Protein AF-A0A6N7QYN9-F1 (afdb_monomer_lite)

Radius of gyration: 11.86 Å; chains: 1; bounding box: 23×30×30 Å

pLDDT: mean 89.99, std 8.86, range [43.78, 95.25]

Secondary structure (DSSP, 8-state):
--------S--HHHHHHHHHH-SB-----S---HHHHHHHHHHHHHHHHTT-B-

Organism: NCBI:txid563735

Structure (mmCIF, N/CA/C/O backbone):
data_AF-A0A6N7QYN9-F1
#
_entry.id   AF-A0A6N7QYN9-F1
#
loop_
_atom_site.group_PDB
_atom_site.id
_atom_site.type_symbol
_atom_site.label_atom_id
_atom_site.label_alt_id
_atom_site.label_comp_id
_atom_site.label_asym_id
_atom_site.label_entity_id
_atom_site.label_seq_id
_atom_site.pdbx_PDB_ins_code
_atom_site.Cartn_x
_atom_site.Cartn_y
_atom_site.Cartn_z
_atom_site.occupancy
_atom_site.B_iso_or_equiv
_atom_site.auth_seq_id
_atom_site.auth_comp_id
_atom_site.auth_asym_id
_atom_site.auth_atom_id
_atom_site.pdbx_PDB_model_num
ATOM 1 N N . MET A 1 1 ? -12.333 -14.638 0.707 1.00 43.78 1 MET A N 1
ATOM 2 C CA . MET A 1 1 ? -12.959 -14.260 1.993 1.00 43.78 1 MET A CA 1
ATOM 3 C C . MET A 1 1 ? -12.549 -12.834 2.300 1.00 43.78 1 MET A C 1
ATOM 5 O O . MET A 1 1 ? -11.355 -12.578 2.378 1.00 43.78 1 MET A O 1
ATOM 9 N N . SER A 1 2 ? -13.490 -11.894 2.379 1.00 53.41 2 SER A N 1
ATOM 10 C CA . SER A 1 2 ? -13.176 -10.511 2.748 1.00 53.41 2 SER A CA 1
ATOM 11 C C . SER A 1 2 ? -12.768 -10.476 4.221 1.00 53.41 2 SER A C 1
ATOM 13 O O . SER A 1 2 ? -13.617 -10.613 5.100 1.00 53.41 2 SER A O 1
ATOM 15 N N . SER A 1 3 ? -11.467 -10.353 4.484 1.00 75.81 3 SER A N 1
ATOM 16 C CA . SER A 1 3 ? -10.938 -10.139 5.832 1.00 75.81 3 SER A CA 1
ATOM 17 C C . SER A 1 3 ? -11.335 -8.732 6.277 1.00 75.81 3 SER A C 1
ATOM 19 O O . SER A 1 3 ? -10.711 -7.747 5.886 1.00 75.81 3 SER A O 1
ATOM 21 N N . ILE A 1 4 ? -12.441 -8.623 7.012 1.00 82.12 4 ILE A N 1
ATOM 22 C CA . ILE A 1 4 ? -12.866 -7.362 7.619 1.00 82.12 4 ILE A CA 1
ATOM 23 C C . ILE A 1 4 ? -12.059 -7.201 8.905 1.00 82.12 4 ILE A C 1
ATOM 25 O O . ILE A 1 4 ? -12.190 -8.001 9.830 1.00 82.12 4 ILE A O 1
ATOM 29 N N . LYS A 1 5 ? -11.213 -6.170 8.956 1.00 86.50 5 LYS A N 1
ATOM 30 C CA . LYS A 1 5 ? -10.354 -5.869 10.103 1.00 86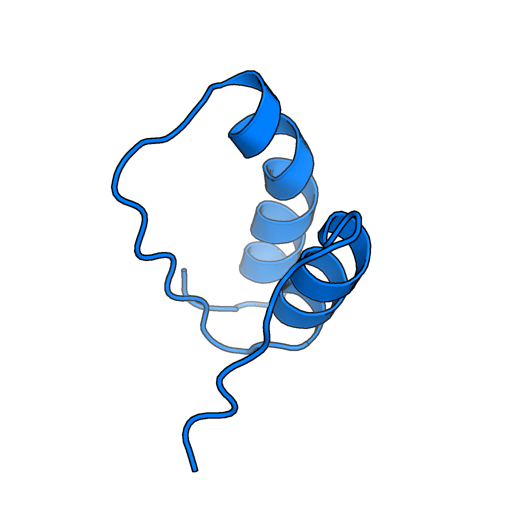.50 5 LYS A CA 1
ATOM 31 C C . LYS A 1 5 ? -10.825 -4.591 10.790 1.00 86.50 5 LYS A C 1
ATOM 33 O O . LYS A 1 5 ? -10.940 -3.551 10.145 1.00 86.50 5 LYS A O 1
ATOM 38 N N . LEU A 1 6 ? -11.055 -4.655 12.103 1.00 89.62 6 LEU A N 1
ATOM 39 C CA . LEU A 1 6 ? -11.244 -3.455 12.917 1.00 89.62 6 LEU A CA 1
ATOM 40 C C . LEU A 1 6 ? -9.888 -2.778 13.126 1.00 89.62 6 LEU A C 1
ATOM 42 O O . LEU A 1 6 ? -8.962 -3.373 13.677 1.00 89.62 6 LEU A O 1
ATOM 46 N N . ILE A 1 7 ? -9.784 -1.524 12.703 1.00 89.38 7 ILE A N 1
ATOM 47 C CA . ILE A 1 7 ? -8.574 -0.730 12.879 1.00 89.38 7 ILE A CA 1
ATOM 48 C C . ILE A 1 7 ? -8.659 0.047 14.194 1.00 89.38 7 ILE A C 1
ATOM 50 O O . ILE A 1 7 ? -9.422 1.001 14.304 1.00 89.38 7 ILE A O 1
ATOM 54 N N . THR A 1 8 ? -7.858 -0.347 15.183 1.00 91.56 8 THR A N 1
ATOM 55 C CA . THR A 1 8 ? -7.724 0.361 16.474 1.00 91.56 8 THR A CA 1
ATOM 56 C C . THR A 1 8 ? -6.341 0.981 16.681 1.00 91.56 8 THR A C 1
ATOM 58 O O . THR A 1 8 ? -6.125 1.708 17.646 1.00 91.56 8 THR A O 1
ATOM 61 N N . GLN A 1 9 ? -5.398 0.705 15.776 1.00 91.62 9 GLN A N 1
ATOM 62 C CA . GLN A 1 9 ? -4.004 1.144 15.843 1.00 91.62 9 GLN A CA 1
ATOM 63 C C . GLN A 1 9 ? -3.560 1.758 14.512 1.00 91.62 9 GLN A C 1
ATOM 65 O O . GLN A 1 9 ? -4.292 1.756 13.522 1.00 91.62 9 GLN A O 1
ATOM 70 N N . GLN A 1 10 ? -2.340 2.292 14.483 1.00 88.12 10 GLN A N 1
ATOM 71 C CA . GLN A 1 10 ? -1.758 2.854 13.272 1.00 88.12 10 GLN A CA 1
ATOM 72 C C . GLN A 1 10 ? -1.556 1.765 12.203 1.00 88.12 10 GLN A C 1
ATOM 74 O O . GLN A 1 10 ? -0.790 0.830 12.393 1.00 88.12 10 GLN A O 1
ATOM 79 N N . VAL A 1 11 ? -2.199 1.922 11.043 1.00 90.31 11 VAL A N 1
ATOM 80 C CA . VAL A 1 11 ? -2.162 0.943 9.928 1.00 90.31 11 VAL A CA 1
ATOM 81 C C . VAL A 1 11 ? -1.118 1.238 8.861 1.00 90.31 11 VAL A C 1
ATOM 83 O O . VAL A 1 11 ? -1.035 0.542 7.854 1.00 90.31 11 VAL A O 1
ATOM 86 N N . LYS A 1 12 ? -0.323 2.292 9.054 1.00 90.38 12 LYS A N 1
ATOM 87 C CA . LYS A 1 12 ? 0.627 2.794 8.054 1.00 90.38 12 LYS A CA 1
ATOM 88 C C . LYS A 1 12 ? 1.515 1.676 7.493 1.00 90.38 12 LYS A C 1
ATOM 90 O O . LYS A 1 12 ? 1.642 1.550 6.282 1.00 90.38 12 LYS A O 1
ATOM 95 N N . GLU A 1 13 ? 2.112 0.871 8.365 1.00 91.50 13 GLU A N 1
ATOM 96 C CA . GLU A 1 13 ? 3.065 -0.178 7.981 1.00 91.50 13 GLU A CA 1
ATOM 97 C C . GLU A 1 13 ? 2.398 -1.318 7.209 1.00 91.50 13 GLU A C 1
ATOM 99 O O . GLU A 1 13 ? 2.934 -1.780 6.207 1.00 91.50 13 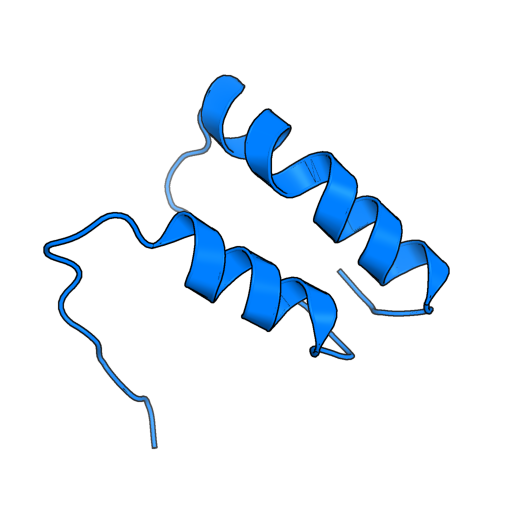GLU A O 1
ATOM 104 N N . GLU A 1 14 ? 1.191 -1.709 7.614 1.00 91.50 14 GLU A N 1
ATOM 105 C CA . GLU A 1 14 ? 0.402 -2.737 6.934 1.00 91.50 14 GLU A CA 1
ATOM 106 C C . GLU A 1 14 ? 0.000 -2.295 5.522 1.00 91.50 14 GLU A C 1
ATOM 108 O O . GLU A 1 14 ? 0.133 -3.058 4.565 1.00 91.50 14 GLU A O 1
ATOM 113 N N . VAL A 1 15 ? -0.406 -1.030 5.366 1.00 92.00 15 VAL A N 1
ATOM 114 C CA . VAL A 1 15 ? -0.723 -0.447 4.054 1.00 92.00 15 VAL A CA 1
ATOM 115 C C . VAL A 1 15 ? 0.523 -0.389 3.166 1.00 92.00 15 VAL A C 1
ATOM 117 O O . VAL A 1 15 ? 0.461 -0.768 1.997 1.00 92.00 15 VAL A O 1
ATOM 120 N N . ILE A 1 16 ? 1.672 0.028 3.708 1.00 94.12 16 ILE A N 1
ATOM 121 C CA . ILE A 1 16 ? 2.946 0.072 2.971 1.00 94.12 16 ILE A CA 1
ATOM 122 C C . ILE A 1 16 ? 3.375 -1.328 2.520 1.00 94.12 16 ILE A C 1
ATOM 124 O O . ILE A 1 16 ? 3.802 -1.502 1.374 1.00 94.12 16 ILE A O 1
ATOM 128 N N . ALA A 1 17 ? 3.250 -2.328 3.395 1.00 93.12 17 ALA A N 1
ATOM 129 C CA . ALA A 1 17 ? 3.551 -3.715 3.065 1.00 93.12 17 ALA A CA 1
ATOM 130 C C . ALA A 1 17 ? 2.627 -4.227 1.949 1.00 93.12 17 ALA A C 1
ATOM 132 O O . ALA A 1 17 ? 3.103 -4.823 0.981 1.00 93.12 17 ALA A O 1
ATOM 133 N N . GLY A 1 18 ? 1.330 -3.911 2.023 1.00 92.69 18 GLY A N 1
ATOM 134 C CA . GLY A 1 18 ? 0.366 -4.209 0.963 1.00 92.69 18 GLY A CA 1
ATOM 135 C C . GLY A 1 18 ? 0.764 -3.597 -0.383 1.00 92.69 18 GLY A C 1
ATOM 136 O O . GLY A 1 18 ? 0.850 -4.311 -1.381 1.00 92.69 18 GLY A O 1
ATOM 137 N N . ILE A 1 19 ? 1.099 -2.304 -0.410 1.00 94.38 19 ILE A N 1
ATOM 138 C CA . ILE A 1 19 ? 1.562 -1.590 -1.618 1.00 94.38 19 ILE A CA 1
ATOM 139 C C . ILE A 1 19 ? 2.852 -2.205 -2.183 1.00 94.38 19 ILE A C 1
ATOM 141 O O . ILE A 1 19 ? 3.047 -2.286 -3.397 1.00 94.38 19 ILE A O 1
ATOM 145 N N . SER A 1 20 ? 3.761 -2.635 -1.311 1.00 91.56 20 SER A N 1
ATOM 146 C CA . SER A 1 20 ? 5.071 -3.157 -1.717 1.00 91.56 20 SER A CA 1
ATOM 147 C C . SER A 1 20 ? 4.989 -4.556 -2.332 1.00 91.56 20 SER A C 1
ATOM 149 O O . SER A 1 20 ? 5.797 -4.883 -3.198 1.00 91.56 20 SER A O 1
ATOM 151 N N . ASN A 1 21 ? 3.989 -5.346 -1.943 1.00 92.62 21 ASN A N 1
ATOM 152 C CA . ASN A 1 21 ? 3.852 -6.741 -2.366 1.00 92.62 21 ASN A CA 1
ATOM 153 C C . ASN A 1 21 ? 2.780 -6.961 -3.445 1.00 92.62 21 ASN A C 1
ATOM 155 O O . ASN A 1 21 ? 2.704 -8.045 -4.016 1.00 92.62 21 ASN A O 1
ATOM 159 N N . SER A 1 22 ? 1.954 -5.953 -3.736 1.00 93.88 22 SER A N 1
ATOM 160 C CA . SER A 1 22 ? 0.858 -6.078 -4.703 1.00 93.88 22 SER A CA 1
ATOM 161 C C . SER A 1 22 ? 1.307 -5.789 -6.137 1.00 93.88 22 SER A C 1
ATOM 163 O O . SER A 1 22 ? 2.057 -4.846 -6.393 1.00 93.88 22 SER A O 1
ATOM 165 N N . SER A 1 23 ? 0.794 -6.579 -7.084 1.00 93.12 23 SER A N 1
ATOM 166 C CA . SER A 1 23 ? 0.951 -6.360 -8.532 1.00 93.12 23 SER A CA 1
ATOM 167 C C . SER A 1 23 ? -0.045 -5.336 -9.086 1.00 93.12 23 SER A C 1
ATOM 169 O O . SER A 1 23 ? 0.177 -4.748 -10.142 1.00 93.12 23 SER A O 1
ATOM 171 N N . THR A 1 24 ? -1.160 -5.122 -8.388 1.00 94.56 24 THR A N 1
ATOM 172 C CA . THR A 1 24 ? -2.181 -4.132 -8.743 1.00 94.56 24 THR A CA 1
ATOM 173 C C . THR A 1 24 ? -2.777 -3.550 -7.469 1.00 94.56 24 THR A C 1
ATOM 175 O O . THR A 1 24 ? -3.022 -4.293 -6.517 1.00 94.56 24 THR A O 1
ATOM 178 N N . ILE A 1 25 ? -2.980 -2.236 -7.429 1.00 94.38 25 ILE A N 1
ATOM 179 C CA . ILE A 1 25 ? -3.398 -1.504 -6.232 1.00 94.38 25 ILE A CA 1
ATOM 180 C C . ILE A 1 25 ? -4.649 -0.698 -6.568 1.00 94.38 25 ILE A C 1
ATOM 182 O O . ILE A 1 25 ? -4.590 0.197 -7.393 1.00 94.38 25 ILE A O 1
ATOM 186 N N . TYR A 1 26 ? -5.761 -0.966 -5.883 1.00 93.69 26 TYR A N 1
ATOM 187 C CA . TYR A 1 26 ? -6.975 -0.153 -5.973 1.00 93.69 26 TYR A CA 1
ATOM 188 C C . TYR A 1 26 ? -7.226 0.538 -4.635 1.00 93.69 26 TYR A C 1
ATOM 190 O O . TYR A 1 26 ? -7.341 -0.126 -3.603 1.00 93.69 26 TYR A O 1
ATOM 198 N N . ILE A 1 27 ? -7.320 1.868 -4.646 1.00 91.50 27 ILE A N 1
ATOM 199 C CA . ILE A 1 27 ? -7.583 2.669 -3.445 1.00 91.50 27 ILE A CA 1
ATOM 200 C C . ILE A 1 27 ? -8.972 3.291 -3.567 1.00 91.50 27 ILE A C 1
ATOM 202 O O . ILE A 1 27 ? -9.166 4.264 -4.290 1.00 91.50 27 ILE A O 1
ATOM 206 N N . LEU A 1 28 ? -9.936 2.739 -2.831 1.00 92.38 28 LEU A N 1
ATOM 207 C CA . LEU A 1 28 ? -11.269 3.317 -2.698 1.00 92.38 28 LEU A CA 1
ATOM 208 C C . LEU A 1 28 ? -11.356 4.072 -1.370 1.00 92.38 28 LEU A C 1
ATOM 210 O O . LEU A 1 28 ? -11.300 3.464 -0.303 1.00 92.38 28 LEU A O 1
ATOM 214 N N . ILE A 1 29 ? -11.475 5.397 -1.434 1.00 91.00 29 ILE A N 1
ATOM 215 C CA . ILE A 1 29 ? -11.543 6.270 -0.256 1.00 91.00 29 ILE A CA 1
ATOM 216 C C . ILE A 1 29 ? -12.625 7.331 -0.436 1.00 91.00 29 ILE A C 1
ATOM 218 O O . ILE A 1 29 ? -12.788 7.880 -1.522 1.00 91.00 29 ILE A O 1
ATOM 222 N N . SER A 1 30 ? -13.344 7.648 0.642 1.00 94.12 30 SER A N 1
ATOM 223 C CA . SER A 1 30 ? -14.384 8.686 0.619 1.00 94.12 30 SER A CA 1
ATOM 224 C C . SER A 1 30 ? -13.802 10.102 0.603 1.00 94.12 30 SER A C 1
ATOM 226 O O . SER A 1 30 ? -14.406 11.012 0.047 1.00 94.12 30 SER A O 1
ATOM 228 N N . PHE A 1 31 ? -12.636 10.304 1.223 1.00 91.50 31 PHE A N 1
ATOM 229 C CA . PHE A 1 31 ? -11.923 11.580 1.229 1.00 91.50 31 PHE A CA 1
ATOM 230 C C . PHE A 1 31 ? -10.414 11.356 1.353 1.00 91.50 31 PHE A C 1
ATOM 232 O O . PHE A 1 31 ? -9.960 10.409 1.996 1.00 91.50 31 PHE A O 1
ATOM 239 N N . ALA A 1 32 ? -9.634 12.252 0.748 1.00 90.25 32 ALA A N 1
ATOM 240 C CA . ALA A 1 32 ? -8.177 12.236 0.791 1.00 90.25 32 ALA A CA 1
ATOM 241 C C . ALA A 1 32 ? -7.656 13.494 1.490 1.00 90.25 32 ALA A C 1
ATOM 243 O O . ALA A 1 32 ? -8.068 14.609 1.176 1.00 90.25 32 ALA A O 1
ATOM 244 N N . ILE A 1 33 ? -6.706 13.323 2.410 1.00 93.12 33 ILE A N 1
ATOM 245 C CA . ILE A 1 33 ? -5.996 14.436 3.052 1.00 93.12 33 ILE A CA 1
ATOM 246 C C . ILE A 1 33 ? -4.582 14.481 2.482 1.00 93.12 33 ILE A C 1
ATOM 248 O O . ILE A 1 33 ? -3.893 13.460 2.469 1.00 93.12 33 ILE A O 1
ATOM 252 N N . LYS A 1 34 ? -4.120 15.667 2.061 1.00 92.62 34 LYS A N 1
ATOM 253 C CA . LYS A 1 34 ? -2.797 15.861 1.437 1.00 92.62 34 LYS A CA 1
ATOM 254 C C . LYS A 1 34 ? -1.662 15.223 2.242 1.00 92.62 34 LYS A C 1
ATOM 256 O O . LYS A 1 34 ? -0.838 14.521 1.673 1.00 92.62 34 LYS A O 1
ATOM 261 N N . VAL A 1 35 ? -1.645 15.425 3.561 1.00 90.56 35 VAL A N 1
ATOM 262 C CA . VAL A 1 35 ? -0.624 14.845 4.452 1.00 90.56 35 VAL A CA 1
ATOM 263 C C . VAL A 1 35 ? -0.643 13.313 4.398 1.00 90.56 35 VAL A C 1
ATOM 265 O O . VAL A 1 35 ? 0.410 12.699 4.275 1.00 90.56 35 VAL A O 1
ATOM 268 N N . GLY A 1 36 ? -1.829 12.697 4.418 1.00 88.31 36 GLY A N 1
ATOM 269 C CA . GLY A 1 36 ? -1.983 11.244 4.311 1.00 88.31 36 GLY A CA 1
ATOM 270 C C . GLY A 1 36 ? -1.526 10.699 2.957 1.00 88.31 36 GLY A C 1
ATOM 271 O O . GLY A 1 36 ? -0.793 9.716 2.906 1.00 88.31 36 GLY A O 1
ATOM 272 N N . ALA A 1 37 ? -1.887 11.378 1.865 1.00 89.00 37 ALA A N 1
ATOM 273 C CA . ALA A 1 37 ? -1.454 11.004 0.519 1.00 89.00 37 ALA A CA 1
ATOM 274 C C . ALA A 1 37 ? 0.075 11.102 0.361 1.00 89.00 37 ALA A C 1
ATOM 276 O O . ALA A 1 37 ? 0.705 10.187 -0.170 1.00 89.00 37 ALA A O 1
ATOM 277 N N . SER A 1 38 ? 0.692 12.164 0.888 1.00 92.19 38 SER A N 1
ATOM 278 C CA . SER A 1 38 ? 2.148 12.340 0.856 1.00 92.19 38 SER A CA 1
ATOM 279 C C . SER A 1 38 ? 2.907 11.221 1.576 1.00 92.19 38 SER A C 1
ATOM 281 O O . SER A 1 38 ? 4.005 10.875 1.148 1.00 92.19 38 SER A O 1
ATOM 283 N N . LEU A 1 39 ? 2.333 10.633 2.633 1.00 91.19 39 LEU A N 1
ATOM 284 C CA . LEU A 1 39 ? 2.960 9.535 3.379 1.00 91.19 39 LEU A CA 1
ATOM 285 C C . LEU A 1 39 ? 3.059 8.241 2.560 1.00 91.19 39 LEU A C 1
ATOM 287 O O . LEU A 1 39 ? 4.033 7.507 2.706 1.00 91.19 39 LEU A O 1
ATOM 291 N N . ILE A 1 40 ? 2.074 7.960 1.703 1.00 91.75 40 ILE A N 1
ATOM 292 C CA . ILE A 1 40 ? 2.037 6.729 0.895 1.00 91.75 40 ILE A CA 1
ATOM 293 C C . ILE A 1 40 ? 2.655 6.903 -0.498 1.00 91.75 40 ILE A C 1
ATOM 295 O O . ILE A 1 40 ? 3.102 5.926 -1.098 1.00 91.75 40 ILE A O 1
ATOM 299 N N . ASN A 1 41 ? 2.739 8.142 -0.993 1.00 93.50 41 ASN A N 1
ATOM 300 C CA . ASN A 1 41 ? 3.263 8.482 -2.315 1.00 93.50 41 ASN A CA 1
ATOM 301 C C . ASN A 1 41 ? 4.615 7.823 -2.677 1.00 93.50 41 ASN A C 1
ATOM 303 O O . ASN A 1 41 ? 4.699 7.226 -3.752 1.00 93.50 41 ASN A O 1
ATOM 307 N N . PRO A 1 42 ? 5.668 7.847 -1.830 1.00 95.25 42 PRO A N 1
ATOM 308 C CA . PRO A 1 42 ? 6.945 7.223 -2.195 1.00 95.25 42 PRO A CA 1
ATOM 309 C C . PRO A 1 42 ? 6.822 5.711 -2.437 1.00 95.25 42 PRO A C 1
ATOM 311 O O . PRO A 1 42 ? 7.513 5.163 -3.296 1.00 95.25 42 PRO A O 1
ATOM 314 N N . TYR A 1 43 ? 5.911 5.039 -1.732 1.00 94.75 43 TYR A N 1
ATOM 315 C CA . TYR A 1 43 ? 5.686 3.602 -1.874 1.00 94.75 43 TYR A CA 1
ATOM 316 C C . TYR A 1 43 ? 4.879 3.272 -3.130 1.00 94.75 43 TYR A C 1
ATOM 318 O O . TYR A 1 43 ? 5.192 2.295 -3.810 1.00 94.75 43 TYR A O 1
ATOM 326 N N . LEU A 1 44 ? 3.903 4.114 -3.483 1.00 93.75 44 LEU A N 1
ATOM 327 C CA . LEU A 1 44 ? 3.165 4.000 -4.745 1.00 93.75 44 LEU A CA 1
ATOM 328 C C . LEU A 1 44 ? 4.099 4.203 -5.943 1.00 93.75 44 LEU A C 1
ATOM 330 O O . LEU A 1 44 ? 4.104 3.384 -6.856 1.00 93.75 44 LEU A O 1
ATOM 334 N N . LEU A 1 45 ? 4.972 5.215 -5.904 1.00 95.19 45 LEU A N 1
ATOM 335 C CA . LEU A 1 45 ? 6.000 5.409 -6.935 1.00 95.19 45 LEU A CA 1
ATOM 336 C C . LEU A 1 45 ? 6.938 4.201 -7.042 1.00 95.19 45 LEU A C 1
ATOM 338 O O . LEU A 1 45 ? 7.299 3.787 -8.144 1.00 95.19 45 LEU A O 1
ATOM 342 N N . GLY A 1 46 ? 7.318 3.616 -5.904 1.00 94.69 46 GLY A N 1
ATOM 343 C CA . GLY A 1 46 ? 8.063 2.361 -5.867 1.00 94.69 46 GLY A CA 1
ATOM 344 C C . GLY A 1 46 ? 7.308 1.212 -6.538 1.00 94.69 46 GLY A C 1
ATOM 345 O O . GLY A 1 46 ? 7.916 0.448 -7.280 1.00 94.69 46 GLY A O 1
ATOM 346 N N . ALA A 1 47 ? 5.994 1.109 -6.3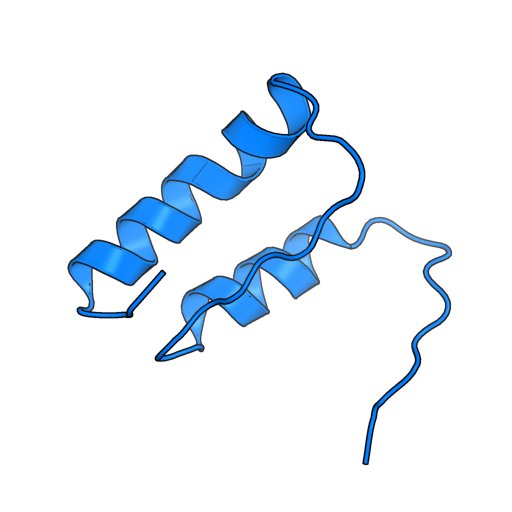33 1.00 93.81 47 ALA A N 1
ATOM 347 C CA . ALA A 1 47 ? 5.161 0.086 -6.959 1.00 93.81 47 ALA A CA 1
ATOM 348 C C . ALA A 1 47 ? 5.063 0.258 -8.481 1.00 93.81 47 ALA A C 1
ATOM 350 O O . ALA A 1 47 ? 5.299 -0.709 -9.207 1.00 93.81 47 ALA A O 1
ATOM 351 N N . VAL A 1 48 ? 4.851 1.484 -8.971 1.00 94.56 48 VAL A N 1
ATOM 352 C CA . VAL A 1 48 ? 4.856 1.779 -10.418 1.00 94.56 48 VAL A CA 1
ATOM 353 C C . VAL A 1 48 ? 6.192 1.398 -11.054 1.00 94.56 48 VAL A C 1
ATOM 355 O O . VAL A 1 48 ? 6.215 0.769 -12.107 1.00 94.56 48 VAL A O 1
ATOM 358 N N . LYS A 1 49 ? 7.323 1.708 -10.402 1.00 95.19 49 LYS A N 1
ATOM 359 C CA . LYS A 1 49 ? 8.660 1.337 -10.904 1.00 95.19 49 LYS A CA 1
ATOM 360 C C . LYS A 1 49 ? 8.864 -0.175 -11.034 1.00 95.19 49 LYS A C 1
ATOM 362 O O . LYS A 1 49 ? 9.652 -0.598 -11.872 1.00 95.19 49 LYS A O 1
ATOM 367 N N . ARG A 1 50 ? 8.165 -0.984 -10.231 1.00 94.50 50 ARG A N 1
ATOM 368 C CA . ARG A 1 50 ? 8.158 -2.454 -10.351 1.00 94.50 50 ARG A CA 1
ATOM 369 C C . ARG A 1 50 ? 7.186 -2.967 -11.423 1.00 94.50 50 ARG A C 1
ATOM 371 O O . ARG A 1 50 ? 7.113 -4.173 -11.626 1.00 94.50 50 ARG A O 1
ATOM 378 N N . GLY A 1 51 ? 6.435 -2.081 -12.077 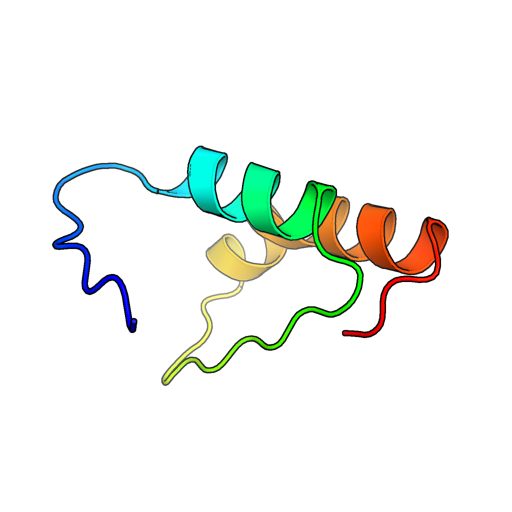1.00 93.19 51 GLY A N 1
ATOM 379 C CA . GLY A 1 51 ? 5.409 -2.427 -13.060 1.00 93.19 51 GLY A CA 1
ATOM 380 C C . GLY A 1 51 ? 4.036 -2.732 -12.459 1.00 93.19 51 GLY A C 1
ATOM 381 O O . GLY A 1 51 ? 3.203 -3.317 -13.147 1.00 93.19 51 GLY A O 1
ATOM 382 N N . ALA A 1 52 ? 3.784 -2.369 -11.196 1.00 93.50 52 ALA A N 1
ATOM 383 C CA . ALA A 1 52 ? 2.456 -2.539 -10.616 1.00 93.50 52 ALA A CA 1
ATOM 384 C C . ALA A 1 52 ? 1.457 -1.547 -11.232 1.00 93.50 52 ALA A C 1
ATOM 386 O O . ALA A 1 52 ? 1.776 -0.369 -11.415 1.00 93.50 52 ALA A O 1
ATOM 387 N N . GLY A 1 53 ? 0.240 -2.018 -11.506 1.00 88.62 53 GLY A N 1
ATOM 388 C CA . GLY A 1 53 ? -0.882 -1.154 -11.879 1.00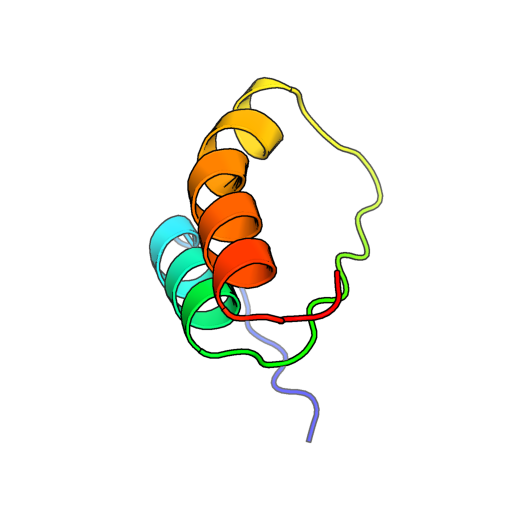 88.62 53 GLY A CA 1
ATOM 389 C C . GLY A 1 53 ? -1.444 -0.429 -10.654 1.00 88.62 53 GLY A C 1
ATOM 390 O O . GLY A 1 53 ? -1.556 -1.038 -9.588 1.00 88.62 53 GLY A O 1
ATOM 391 N N . ILE A 1 54 ? -1.790 0.850 -10.795 1.00 84.00 54 ILE A N 1
ATOM 392 C CA . ILE A 1 54 ? -2.429 1.672 -9.753 1.00 84.00 54 ILE A CA 1
ATOM 393 C C . ILE A 1 54 ? -3.647 2.360 -10.356 1.00 84.00 54 ILE A C 1
ATOM 395 O O . ILE A 1 54 ? -3.490 2.895 -11.476 1.00 84.00 54 ILE A O 1
#

Foldseek 3Di:
DPPDDDDPDDCLVVVLVCLQPDLEDDDDDPDDDPVNCVSCVVSNVVSVVVVRHD

Sequence (54 aa):
MSSIKLITQ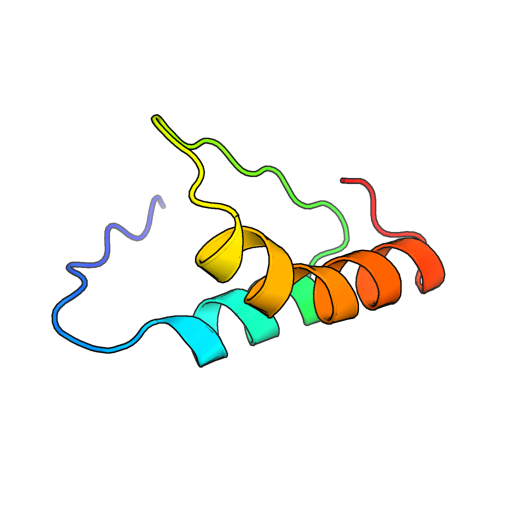QVKEEVIAGISNSSTIYILISFAIKVGASLINPYLLGAVKRGAGI